Protein AF-A0AAN8K732-F1 (afdb_monomer_lite)

pLDDT: mean 72.59, std 19.11, range [24.77, 97.0]

Foldseek 3Di:
DDDDDDPDPPPPDDDDDDWDDDDQWTAHPVRHTAKGDDPPDRDIDGDPDDPDPPPPDDDPPDPDDDDDDDDQVVDPVSVVVVVVVVVVVVVVVVVVCVVCVVVVVLVVVLVVCCVVVVDPDSPVVVCVSCVVVDDPDPDCDVVNVVPDDDPDPDPPPCVVVVVVVDDDD

Organism: Patella caerulea (NCBI:txid87958)

Secondary structure (DSSP, 8-state):
-------------------EEETTEEE-TTS-EEEEE-TTSS-EEE-SSPPPP-----PPPPP--------TTT-HHHHHHHHHHHHHHHHHHHHHHHH-HHHHHHHHHHHHHHHHH--S-HHHHHHHHHHTT--------HHHHTTSPPSS---TT-HHHHHHHSPP-

Radius of gyration: 38.55 Å; chains: 1; bounding box: 66×64×117 Å

InterPro domains:
  IPR047501 Ciliogenesis-associated TTC17-interacting protein, dimerization/docking domain [cd22973] (96-134)

Sequence (169 aa):
MVSALMPWIVSAWSHDTDGVCSQGNCHLKEKHLTNRVQVGSPVGMKLAKVPTAVVRDEEPPKPVFEKRSLNIEEDMQMYSKFLDRKEDIKGNHAVYMRQHPELKALLADFLQFLLLRKPQDIISFASEYFSAFSTTVPNASPYLASNAPTPFPVSRGNTRIEQLRTPTR

Structure (mmCIF, N/CA/C/O backbone):
data_AF-A0AAN8K732-F1
#
_entry.id   AF-A0AAN8K732-F1
#
loop_
_atom_site.group_PDB
_atom_site.id
_atom_site.type_symbol
_atom_site.label_atom_id
_atom_site.label_alt_id
_atom_site.label_comp_id
_atom_site.label_asym_id
_atom_site.label_entity_id
_atom_site.label_seq_id
_atom_site.pdbx_PDB_ins_code
_atom_site.Cartn_x
_atom_site.Cartn_y
_atom_site.Cartn_z
_atom_site.occupancy
_atom_site.B_iso_or_equiv
_atom_site.auth_seq_id
_atom_site.auth_comp_id
_atom_site.auth_asym_id
_atom_site.auth_atom_id
_atom_site.pdbx_PDB_model_num
ATOM 1 N N . MET A 1 1 ? 41.033 -45.439 -87.333 1.00 36.03 1 MET A N 1
ATOM 2 C CA . MET A 1 1 ? 41.697 -45.890 -86.092 1.00 36.03 1 MET A CA 1
ATOM 3 C C . MET A 1 1 ? 42.023 -44.639 -85.292 1.00 36.03 1 MET A C 1
ATOM 5 O O . MET A 1 1 ? 42.623 -43.756 -85.886 1.00 36.03 1 MET A O 1
ATOM 9 N N . VAL A 1 2 ? 41.643 -44.603 -84.002 1.00 24.77 2 VAL A N 1
ATOM 10 C CA . VAL A 1 2 ? 42.032 -43.590 -82.987 1.00 24.77 2 VAL A CA 1
ATOM 11 C C . VAL A 1 2 ? 41.351 -42.213 -83.185 1.00 24.77 2 VAL A C 1
ATOM 13 O O . VAL A 1 2 ? 41.332 -41.697 -84.288 1.00 24.77 2 VAL A O 1
ATOM 16 N N . SER A 1 3 ? 40.738 -41.527 -82.221 1.00 27.19 3 SER A N 1
ATOM 17 C CA . SER A 1 3 ? 40.461 -41.763 -80.803 1.00 27.19 3 SER A CA 1
ATOM 18 C C . SER A 1 3 ? 39.305 -40.853 -80.394 1.00 27.19 3 SER A C 1
ATOM 20 O O . SER A 1 3 ? 39.233 -39.704 -80.825 1.00 27.19 3 SER A O 1
ATOM 22 N N . ALA A 1 4 ? 38.466 -41.344 -79.487 1.00 40.12 4 ALA A N 1
ATOM 23 C CA . ALA A 1 4 ? 37.701 -40.509 -78.576 1.00 40.12 4 ALA A CA 1
ATOM 24 C C . ALA A 1 4 ? 38.661 -39.747 -77.656 1.00 40.12 4 ALA A C 1
ATOM 26 O O . ALA A 1 4 ? 39.604 -40.355 -77.162 1.00 40.12 4 ALA A O 1
ATOM 27 N N . LEU A 1 5 ? 38.398 -38.475 -77.355 1.00 31.89 5 LEU A N 1
ATOM 28 C CA . LEU A 1 5 ? 38.830 -37.894 -76.085 1.00 31.89 5 LEU A CA 1
ATOM 29 C C . LEU A 1 5 ? 38.022 -36.635 -75.769 1.00 31.89 5 LEU A C 1
ATOM 31 O O . LEU A 1 5 ? 38.120 -35.605 -76.431 1.00 31.89 5 LEU A O 1
ATOM 35 N N . MET A 1 6 ? 37.191 -36.775 -74.739 1.00 30.89 6 MET A N 1
ATOM 36 C CA . MET A 1 6 ? 36.527 -35.680 -74.0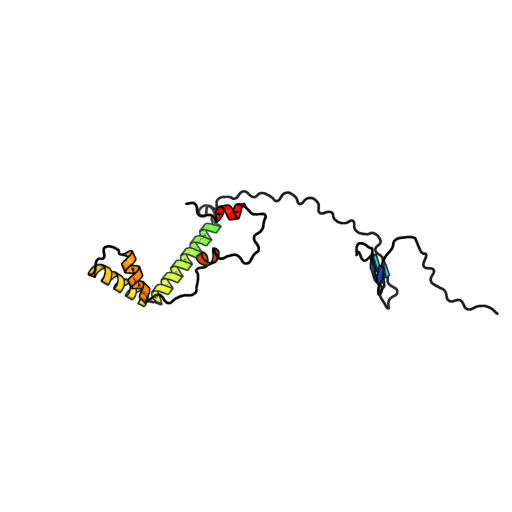50 1.00 30.89 6 MET A CA 1
ATOM 37 C C . MET A 1 6 ? 37.578 -34.691 -73.523 1.00 30.89 6 MET A C 1
ATOM 39 O O . MET A 1 6 ? 38.603 -35.145 -73.006 1.00 30.89 6 MET A O 1
ATOM 43 N N . PRO A 1 7 ? 37.340 -33.370 -73.564 1.00 35.66 7 PRO A N 1
ATOM 44 C CA . PRO A 1 7 ? 38.193 -32.425 -72.866 1.00 35.66 7 PRO A CA 1
ATOM 45 C C . PRO A 1 7 ? 37.930 -32.551 -71.364 1.00 35.66 7 PRO A C 1
ATOM 47 O O . PRO A 1 7 ? 36.980 -31.994 -70.815 1.00 35.66 7 PRO A O 1
ATOM 50 N N . TRP A 1 8 ? 38.773 -33.346 -70.709 1.00 27.12 8 TRP A N 1
ATOM 51 C CA . TRP A 1 8 ? 38.912 -33.359 -69.264 1.00 27.12 8 TRP A CA 1
ATOM 52 C C . TRP A 1 8 ? 39.421 -31.988 -68.824 1.00 27.12 8 TRP A C 1
ATOM 54 O O . TRP A 1 8 ? 40.443 -31.496 -69.300 1.00 27.12 8 TRP A O 1
ATOM 64 N N . ILE A 1 9 ? 38.669 -31.373 -67.918 1.00 32.25 9 ILE A N 1
ATOM 65 C CA . ILE A 1 9 ? 39.021 -30.145 -67.216 1.00 32.25 9 ILE A CA 1
ATOM 66 C C . ILE A 1 9 ? 40.364 -30.372 -66.518 1.00 32.25 9 ILE A C 1
ATOM 68 O O . ILE A 1 9 ? 40.457 -31.114 -65.540 1.00 32.25 9 ILE A O 1
ATOM 72 N N . VAL A 1 10 ? 41.406 -29.713 -67.023 1.00 33.88 10 VAL A N 1
ATOM 73 C CA . VAL A 1 10 ? 42.688 -29.569 -66.334 1.00 33.88 10 VAL A CA 1
ATOM 74 C C . VAL A 1 10 ? 42.438 -28.691 -65.111 1.00 33.88 10 VAL A C 1
ATOM 76 O O . VAL A 1 10 ? 42.467 -27.466 -65.177 1.00 33.88 10 VAL A O 1
ATOM 79 N N . SER A 1 11 ? 42.146 -29.326 -63.979 1.00 33.78 11 SER A N 1
ATOM 80 C CA . SER A 1 11 ? 42.283 -28.682 -62.678 1.00 33.78 11 SER A CA 1
ATOM 81 C C . SER A 1 11 ? 43.741 -28.817 -62.270 1.00 33.78 11 SER A C 1
ATOM 83 O O . SER A 1 11 ? 44.183 -29.884 -61.849 1.00 33.78 11 SER A O 1
ATOM 85 N N . ALA A 1 12 ? 44.493 -27.734 -62.460 1.00 30.94 12 ALA A N 1
ATOM 86 C CA . ALA A 1 12 ? 45.831 -27.576 -61.920 1.00 30.94 12 ALA A CA 1
ATOM 87 C C . ALA A 1 12 ? 45.773 -27.746 -60.393 1.00 30.94 12 ALA A C 1
ATOM 89 O O . ALA A 1 12 ? 45.207 -26.916 -59.678 1.00 30.94 12 ALA A O 1
ATOM 90 N N . TRP A 1 13 ? 46.324 -28.855 -59.906 1.00 30.72 13 TRP A N 1
ATOM 91 C CA . TRP A 1 13 ? 46.556 -29.092 -58.489 1.00 30.72 13 TRP A CA 1
ATOM 92 C C . TRP A 1 13 ? 47.732 -28.219 -58.051 1.00 30.72 13 TRP A C 1
ATOM 94 O O . TRP A 1 13 ? 48.889 -28.556 -58.284 1.00 30.72 13 TRP A O 1
ATOM 104 N N . SER A 1 14 ? 47.425 -27.072 -57.447 1.00 32.34 14 SER A N 1
ATOM 105 C CA . SER A 1 14 ? 48.390 -26.343 -56.628 1.00 32.34 14 SER A CA 1
ATOM 106 C C . SER A 1 14 ? 48.366 -26.946 -55.227 1.00 32.34 14 SER A C 1
ATOM 108 O O . SER A 1 14 ? 47.298 -27.148 -54.655 1.00 32.34 14 SER A O 1
ATOM 110 N N . HIS A 1 15 ? 49.555 -27.266 -54.733 1.00 35.88 15 HIS A N 1
ATOM 111 C CA . HIS A 1 15 ? 49.838 -27.941 -53.474 1.00 35.88 15 HIS A CA 1
ATOM 112 C C . HIS A 1 15 ? 49.085 -27.382 -52.246 1.00 35.88 15 HIS A C 1
ATOM 114 O O . HIS A 1 15 ? 49.013 -26.173 -52.043 1.00 35.88 15 HIS A O 1
ATOM 120 N N . ASP A 1 16 ? 48.694 -28.332 -51.391 1.00 36.69 16 ASP A N 1
ATOM 121 C CA . ASP A 1 16 ? 48.841 -28.343 -49.926 1.00 36.69 16 ASP A CA 1
ATOM 122 C C . ASP A 1 16 ? 47.605 -28.199 -49.007 1.00 36.69 16 ASP A C 1
ATOM 124 O O . ASP A 1 16 ? 46.753 -27.322 -49.146 1.00 36.69 16 ASP A O 1
ATOM 128 N N . THR A 1 17 ? 47.641 -29.048 -47.971 1.00 41.03 17 THR A N 1
ATOM 129 C CA . THR A 1 17 ? 46.892 -29.112 -46.700 1.00 41.03 17 THR A CA 1
ATOM 130 C C . THR A 1 17 ? 45.556 -29.884 -46.617 1.00 41.03 17 THR A C 1
ATOM 132 O O . THR A 1 17 ? 44.476 -29.419 -46.970 1.00 41.03 17 THR A O 1
ATOM 135 N N . ASP A 1 18 ? 45.670 -31.088 -46.042 1.00 48.53 18 ASP A N 1
ATOM 136 C CA . ASP A 1 18 ? 44.708 -31.947 -45.327 1.00 48.53 18 ASP A CA 1
ATOM 137 C C . ASP A 1 18 ? 43.334 -31.343 -44.931 1.00 48.53 18 ASP A C 1
ATOM 139 O O . ASP A 1 18 ? 43.076 -31.044 -43.757 1.00 48.53 18 ASP A O 1
ATOM 143 N N . GLY A 1 19 ? 42.412 -31.220 -45.886 1.00 53.72 19 GLY A N 1
ATOM 144 C CA . GLY A 1 19 ? 41.030 -30.786 -45.651 1.00 53.72 19 GLY A CA 1
ATOM 145 C C . GLY A 1 19 ? 40.015 -31.925 -45.787 1.00 53.72 19 GLY A C 1
ATOM 146 O O . GLY A 1 19 ? 40.051 -32.689 -46.752 1.00 53.72 19 GLY A O 1
ATOM 147 N N . VAL A 1 20 ? 39.065 -32.025 -44.851 1.00 57.12 20 VAL A N 1
ATOM 148 C CA . VAL A 1 20 ? 37.945 -32.979 -44.950 1.00 57.12 20 VAL A CA 1
ATOM 149 C C . VAL A 1 20 ? 36.853 -32.362 -45.826 1.00 57.12 20 VAL A C 1
ATOM 151 O O . VAL A 1 20 ? 36.331 -31.285 -45.526 1.00 57.12 20 VAL A O 1
ATOM 154 N N . CYS A 1 21 ? 36.511 -33.046 -46.919 1.00 55.50 21 CYS A N 1
ATOM 155 C CA . CYS A 1 21 ? 35.470 -32.633 -47.860 1.00 55.50 21 CYS A CA 1
ATOM 156 C C . CYS A 1 21 ? 34.245 -33.546 -47.724 1.00 55.50 21 CYS A C 1
ATOM 158 O O . CYS A 1 21 ? 34.368 -34.760 -47.886 1.00 55.50 21 CYS A O 1
ATOM 160 N N . SER A 1 22 ? 33.058 -32.985 -47.483 1.00 57.56 22 SER A N 1
ATOM 161 C CA . SER A 1 22 ? 31.794 -33.732 -47.516 1.00 57.56 22 SER A CA 1
ATOM 162 C C . SER A 1 22 ? 30.700 -32.918 -48.211 1.00 57.56 22 SER A C 1
ATOM 164 O O . SER A 1 22 ? 30.540 -31.724 -47.969 1.00 57.56 22 SER A O 1
ATOM 166 N N . GLN A 1 23 ? 29.969 -33.563 -49.130 1.00 57.22 23 GLN A N 1
ATOM 167 C CA . GLN A 1 23 ? 28.778 -33.006 -49.795 1.00 57.22 23 GLN A CA 1
ATOM 168 C C . GLN A 1 23 ? 28.955 -31.571 -50.356 1.00 57.22 23 GLN A C 1
ATOM 170 O O . GLN A 1 23 ? 28.097 -30.709 -50.197 1.00 57.22 23 GLN A O 1
ATOM 175 N N . GLY A 1 24 ? 30.085 -31.308 -51.024 1.00 59.09 24 GLY A N 1
ATOM 176 C CA . GLY A 1 24 ? 30.362 -30.023 -51.687 1.00 59.09 24 GLY A CA 1
ATOM 177 C C . GLY A 1 24 ? 30.946 -28.924 -50.790 1.00 59.09 24 GLY A C 1
ATOM 178 O O . GLY A 1 24 ? 31.261 -27.849 -51.300 1.00 59.09 24 GLY A O 1
ATOM 179 N N . ASN A 1 25 ? 31.154 -29.193 -49.497 1.00 65.31 25 ASN A N 1
ATOM 180 C CA . ASN A 1 25 ? 31.808 -28.286 -48.554 1.00 65.31 25 ASN A CA 1
ATOM 181 C C . ASN A 1 25 ? 33.158 -28.859 -48.107 1.00 65.31 25 ASN A C 1
ATOM 183 O O . ASN A 1 25 ? 33.227 -30.002 -47.646 1.00 65.31 25 ASN A O 1
ATOM 187 N N . CYS A 1 26 ? 34.223 -28.064 -48.190 1.00 65.12 26 CYS A N 1
ATOM 188 C CA . CYS A 1 26 ? 35.525 -28.424 -47.636 1.00 65.12 26 CYS A CA 1
ATOM 189 C C . CYS A 1 26 ? 35.915 -27.492 -46.492 1.00 65.12 26 CYS A C 1
ATOM 191 O O . CYS A 1 26 ? 35.770 -26.270 -46.583 1.00 65.12 26 CYS A O 1
ATOM 193 N N . HIS A 1 27 ? 36.388 -28.097 -45.404 1.00 64.81 27 HIS A N 1
ATOM 194 C CA . HIS A 1 27 ? 36.768 -27.391 -44.188 1.00 64.81 27 HIS A CA 1
ATOM 195 C C . HIS A 1 27 ? 38.247 -27.616 -43.873 1.00 64.81 27 HIS A C 1
ATOM 197 O O . HIS A 1 27 ? 38.782 -28.704 -44.101 1.00 64.81 27 HIS A O 1
ATOM 203 N N . LEU A 1 28 ? 38.885 -26.592 -43.304 1.00 67.81 28 LEU A N 1
ATOM 204 C CA . LEU A 1 28 ? 40.194 -26.714 -42.663 1.00 67.81 28 LEU A CA 1
ATOM 205 C C . LEU A 1 28 ? 40.061 -27.518 -41.352 1.00 67.81 28 LEU A C 1
ATOM 207 O O . LEU A 1 28 ? 38.975 -27.570 -40.768 1.00 67.81 28 LEU A O 1
ATOM 211 N N . LYS A 1 29 ? 41.156 -28.094 -40.830 1.00 60.16 29 LYS A N 1
ATOM 212 C CA . LYS A 1 29 ? 41.180 -28.760 -39.502 1.00 60.16 29 LYS A CA 1
ATOM 213 C C . LYS A 1 29 ? 40.668 -27.851 -38.366 1.00 60.16 29 LYS A C 1
ATOM 215 O O . LYS A 1 29 ? 40.113 -28.337 -37.387 1.00 60.16 29 LYS A O 1
ATOM 220 N N . GLU A 1 30 ? 40.759 -26.535 -38.551 1.00 64.62 30 GLU A N 1
ATOM 221 C CA . GLU A 1 30 ? 40.248 -25.480 -37.662 1.00 64.62 30 GLU A CA 1
ATOM 222 C C . GLU A 1 30 ? 38.731 -25.205 -37.815 1.00 64.62 30 GLU A C 1
ATOM 224 O O . GLU A 1 30 ? 38.217 -24.219 -37.298 1.00 64.62 30 GLU A O 1
ATOM 229 N N . LYS A 1 31 ? 37.985 -26.079 -38.512 1.00 63.75 31 LYS A N 1
ATOM 230 C CA . LYS A 1 31 ? 36.530 -26.000 -38.786 1.00 63.75 31 LYS A CA 1
ATOM 231 C C . LYS A 1 31 ? 36.072 -24.809 -39.639 1.00 63.75 31 LYS A C 1
ATOM 233 O O . LYS A 1 31 ? 34.872 -24.624 -39.835 1.00 63.75 31 LYS A O 1
ATOM 238 N N . HIS A 1 32 ? 36.988 -24.029 -40.201 1.00 71.06 32 HIS A N 1
ATOM 239 C CA . HIS A 1 32 ? 36.651 -22.962 -41.142 1.00 71.06 32 HIS A CA 1
ATOM 240 C C . HIS A 1 32 ? 36.305 -23.533 -42.524 1.00 71.06 32 HIS A C 1
ATOM 242 O O . HIS A 1 32 ? 37.037 -24.370 -43.050 1.00 71.06 32 HIS A O 1
ATOM 248 N N . LEU A 1 33 ? 35.198 -23.075 -43.118 1.00 70.50 33 LEU A N 1
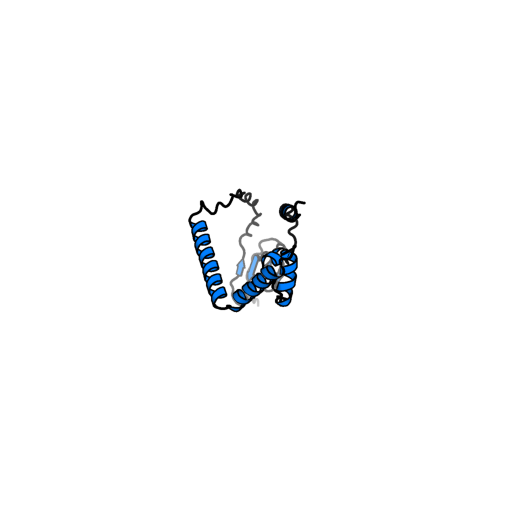ATOM 249 C CA . LEU A 1 33 ? 34.797 -23.432 -44.482 1.00 70.50 33 LEU A CA 1
ATOM 250 C C . LEU A 1 33 ? 35.726 -22.726 -45.480 1.00 70.50 33 LEU A C 1
ATOM 252 O O . LEU A 1 33 ? 35.742 -21.498 -45.551 1.00 70.50 33 LEU A O 1
ATOM 256 N N . THR A 1 34 ? 36.497 -23.493 -46.246 1.00 68.00 34 THR A N 1
ATOM 257 C CA . THR A 1 34 ? 37.508 -22.958 -47.172 1.00 68.00 34 THR A CA 1
ATOM 258 C C . THR A 1 34 ? 37.037 -22.948 -48.617 1.00 68.00 34 THR A C 1
ATOM 260 O O . THR A 1 34 ? 37.460 -22.092 -49.395 1.00 68.00 34 THR A O 1
ATOM 263 N N . ASN A 1 35 ? 36.134 -23.852 -48.995 1.00 69.00 35 ASN A N 1
ATOM 264 C CA . ASN A 1 35 ? 35.519 -23.830 -50.315 1.00 69.00 35 ASN A CA 1
ATOM 265 C C . ASN A 1 35 ? 34.148 -24.524 -50.323 1.00 69.00 35 ASN A C 1
ATOM 267 O O . ASN A 1 35 ? 33.897 -25.488 -49.593 1.00 69.00 35 ASN A O 1
ATOM 271 N N . ARG A 1 36 ? 33.243 -23.966 -51.130 1.00 70.88 36 ARG A N 1
ATOM 272 C CA . ARG A 1 36 ? 31.865 -24.420 -51.309 1.00 70.88 36 ARG A CA 1
ATOM 273 C C . ARG A 1 36 ? 31.545 -24.506 -52.794 1.00 70.88 36 ARG A C 1
ATOM 275 O O . ARG A 1 36 ? 31.649 -23.512 -53.514 1.00 70.88 36 ARG A O 1
ATOM 282 N N . VAL A 1 37 ? 31.095 -25.679 -53.221 1.00 73.00 37 VAL A N 1
ATOM 283 C CA . VAL A 1 37 ? 30.620 -25.946 -54.582 1.00 73.00 37 VAL A CA 1
ATOM 284 C C . VAL A 1 37 ? 29.100 -26.088 -54.552 1.00 73.00 37 VAL A C 1
ATOM 286 O O . VAL A 1 37 ? 28.564 -26.875 -53.771 1.00 73.00 37 VAL A O 1
ATOM 289 N N . GLN A 1 38 ? 28.387 -25.323 -55.383 1.00 67.19 38 GLN A N 1
ATOM 290 C CA . GLN A 1 38 ? 26.933 -25.440 -55.491 1.00 67.19 38 GLN A CA 1
ATOM 291 C C . GLN A 1 38 ? 26.560 -26.596 -56.428 1.00 67.19 38 GLN A C 1
ATOM 293 O O . GLN A 1 38 ? 26.922 -26.606 -57.601 1.00 67.19 38 GLN A O 1
ATOM 298 N N . VAL A 1 39 ? 25.796 -27.570 -55.931 1.00 64.94 39 VAL A N 1
ATOM 299 C CA . VAL A 1 39 ? 25.291 -28.669 -56.766 1.00 64.94 39 VAL A CA 1
ATOM 300 C C . VAL A 1 39 ? 24.286 -28.102 -57.779 1.00 64.94 39 VAL A C 1
ATOM 302 O O . VAL A 1 39 ? 23.297 -27.488 -57.385 1.00 64.94 39 VAL A O 1
ATOM 305 N N . GLY A 1 40 ? 24.551 -28.282 -59.078 1.00 65.25 40 GLY A N 1
ATOM 306 C CA . GLY A 1 40 ? 23.686 -27.821 -60.176 1.00 65.25 40 GLY A CA 1
ATOM 307 C C . GLY A 1 40 ? 24.055 -26.471 -60.810 1.00 65.25 40 GLY A C 1
ATOM 308 O O . GLY A 1 40 ? 23.373 -26.041 -61.734 1.00 65.25 40 GLY A O 1
ATOM 309 N N . SER A 1 41 ? 25.130 -25.812 -60.364 1.00 58.56 41 SER A N 1
ATOM 310 C CA . SER A 1 41 ? 25.655 -24.577 -60.968 1.00 58.56 41 SER A CA 1
ATOM 311 C C . SER A 1 41 ? 27.186 -24.648 -61.053 1.00 58.56 41 SER A C 1
ATOM 313 O O . SER A 1 41 ? 27.805 -25.139 -60.112 1.00 58.56 41 SER A O 1
ATOM 315 N N . PRO A 1 42 ? 27.842 -24.159 -62.125 1.00 68.81 42 PRO A N 1
ATOM 316 C CA . PRO A 1 42 ? 29.306 -24.194 -62.253 1.00 68.81 42 PRO A CA 1
ATOM 317 C C . PRO A 1 42 ? 30.039 -23.222 -61.304 1.00 68.81 42 PRO A C 1
ATOM 319 O O . PRO A 1 42 ? 31.250 -23.040 -61.413 1.00 68.81 42 PRO A O 1
ATOM 322 N N . VAL A 1 43 ? 29.325 -22.575 -60.380 1.00 66.19 43 VAL A N 1
ATOM 323 C CA . VAL A 1 43 ? 29.872 -21.581 -59.456 1.00 66.19 43 VAL A CA 1
ATOM 324 C C . VAL A 1 43 ? 30.434 -22.262 -58.204 1.00 66.19 43 VAL A C 1
ATOM 326 O O . VAL A 1 43 ? 29.716 -22.927 -57.454 1.00 66.19 43 VAL A O 1
ATOM 329 N N . GLY A 1 44 ? 31.729 -22.057 -57.960 1.00 68.88 44 GLY A N 1
ATOM 330 C CA . GLY A 1 44 ? 32.411 -22.428 -56.720 1.00 68.88 44 GLY A CA 1
ATOM 331 C C . GLY A 1 44 ? 32.969 -21.194 -56.016 1.00 68.88 44 GLY A C 1
ATOM 332 O O . GLY A 1 44 ? 33.575 -20.335 -56.656 1.00 68.88 44 GLY A O 1
ATOM 333 N N . MET A 1 45 ? 32.777 -21.101 -54.702 1.00 72.75 45 MET A N 1
ATOM 334 C CA . MET A 1 45 ? 33.363 -20.045 -53.874 1.00 72.75 45 MET A CA 1
ATOM 335 C C . MET A 1 45 ? 34.578 -20.597 -53.140 1.00 72.75 45 MET A C 1
ATOM 337 O O . MET A 1 45 ? 34.453 -21.537 -52.355 1.00 72.75 45 MET A O 1
ATOM 341 N N . LYS A 1 46 ? 35.743 -19.989 -53.369 1.00 75.25 46 LYS A N 1
ATOM 342 C CA . LYS A 1 46 ? 36.987 -20.311 -52.664 1.00 75.25 46 LYS A CA 1
ATOM 343 C C . LYS A 1 46 ? 37.380 -19.149 -51.761 1.00 75.25 46 LYS A C 1
ATOM 345 O O . LYS A 1 46 ? 37.396 -18.000 -52.199 1.00 75.25 46 LYS A O 1
ATOM 350 N N . LEU A 1 47 ? 37.698 -19.452 -50.508 1.00 71.25 47 LEU A N 1
ATOM 351 C CA . LEU A 1 47 ? 38.213 -18.474 -49.562 1.00 71.25 47 LEU A CA 1
ATOM 352 C C . LEU A 1 47 ? 39.664 -18.139 -49.940 1.00 71.25 47 LEU A C 1
ATOM 354 O O . LEU A 1 47 ? 40.541 -18.989 -49.830 1.00 71.25 47 LEU A O 1
ATOM 358 N N . ALA A 1 48 ? 39.918 -16.914 -50.408 1.00 69.81 48 ALA A N 1
ATOM 359 C CA . ALA A 1 48 ? 41.246 -16.503 -50.882 1.00 69.81 48 ALA A CA 1
ATOM 360 C C . ALA A 1 48 ? 42.271 -16.313 -49.748 1.00 69.81 48 ALA A C 1
ATOM 362 O O . ALA A 1 48 ? 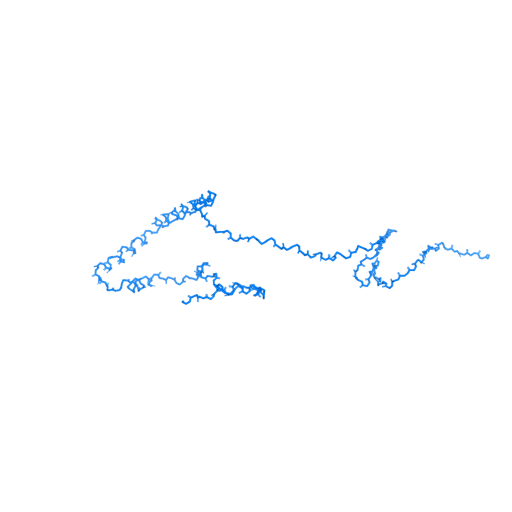43.467 -16.503 -49.951 1.00 69.81 48 ALA A O 1
ATOM 363 N N . LYS A 1 49 ? 41.811 -15.928 -48.553 1.00 72.12 49 LYS A N 1
ATOM 364 C CA . LYS A 1 49 ? 42.639 -15.744 -47.357 1.00 72.12 49 LYS A CA 1
ATOM 365 C C . LYS A 1 49 ? 41.793 -16.020 -46.117 1.00 72.12 49 LYS A C 1
ATOM 367 O O . LYS A 1 49 ? 40.684 -15.500 -46.010 1.00 72.12 49 LYS A O 1
ATOM 372 N N . VAL A 1 50 ? 42.314 -16.821 -45.190 1.00 70.56 50 VAL A N 1
ATOM 373 C CA . VAL A 1 50 ? 41.675 -17.049 -43.887 1.00 70.56 50 VAL A CA 1
ATOM 374 C C . VAL A 1 50 ? 41.767 -15.750 -43.075 1.00 70.56 50 VAL A C 1
ATOM 376 O O . VAL A 1 50 ? 42.868 -15.204 -42.953 1.00 70.56 50 VAL A O 1
ATOM 379 N N . PRO A 1 51 ? 40.647 -15.211 -42.555 1.00 69.00 51 PRO A N 1
ATOM 380 C CA . PRO A 1 51 ? 40.697 -14.083 -41.634 1.00 69.00 51 PRO A CA 1
ATOM 381 C C . PRO A 1 51 ? 41.529 -14.466 -40.410 1.00 69.00 51 PRO A C 1
ATOM 383 O O . PRO A 1 51 ? 41.274 -15.500 -39.797 1.00 69.00 51 PRO A O 1
ATOM 386 N N . THR A 1 52 ? 42.524 -13.650 -40.059 1.00 70.69 52 THR A N 1
ATOM 387 C CA . THR A 1 52 ? 43.303 -13.861 -38.836 1.00 70.69 52 THR A CA 1
ATOM 388 C C . THR A 1 52 ? 42.345 -13.880 -37.649 1.00 70.69 52 THR A C 1
ATOM 390 O O . THR A 1 52 ? 41.497 -12.992 -37.536 1.00 70.69 52 THR A O 1
ATOM 393 N N . ALA A 1 53 ? 42.459 -14.892 -36.784 1.00 65.56 53 ALA A N 1
ATOM 394 C CA . ALA A 1 53 ? 41.685 -14.956 -35.554 1.00 65.56 53 ALA A CA 1
ATOM 395 C C . ALA A 1 53 ? 41.858 -13.634 -34.800 1.00 65.56 53 ALA A C 1
ATOM 397 O O . ALA A 1 53 ? 42.981 -13.237 -34.488 1.00 65.56 53 ALA A O 1
ATOM 398 N N . VAL A 1 54 ? 40.747 -12.942 -34.547 1.00 63.62 54 VAL A N 1
ATOM 399 C CA . VAL A 1 54 ? 40.742 -11.774 -33.672 1.00 63.62 54 VAL A CA 1
ATOM 400 C C . VAL A 1 54 ? 41.055 -12.308 -32.279 1.00 63.62 54 VAL A C 1
ATOM 402 O O . VAL A 1 54 ? 40.173 -12.809 -31.579 1.00 63.62 54 VAL A O 1
ATOM 405 N N . VAL A 1 55 ? 42.337 -12.285 -31.910 1.00 66.38 55 VAL A N 1
ATOM 406 C CA . VAL A 1 55 ? 42.754 -12.373 -30.514 1.00 66.38 55 VAL A CA 1
ATOM 407 C C . VAL A 1 55 ? 41.987 -11.258 -29.826 1.00 66.38 55 VAL A C 1
ATOM 409 O O . VAL A 1 55 ? 42.013 -10.124 -30.296 1.00 66.38 55 VAL A O 1
ATOM 412 N N . ARG A 1 56 ? 41.202 -11.589 -28.798 1.00 64.31 56 ARG A N 1
ATOM 413 C CA . ARG A 1 56 ? 40.528 -10.553 -28.023 1.00 64.31 56 ARG A CA 1
ATOM 414 C C . ARG A 1 56 ? 41.632 -9.689 -27.432 1.00 64.31 56 ARG A C 1
ATOM 416 O O . ARG A 1 56 ? 42.329 -10.156 -26.534 1.00 64.31 56 ARG A O 1
ATOM 423 N N . ASP A 1 57 ? 41.816 -8.494 -27.983 1.00 69.06 57 ASP A N 1
ATOM 424 C CA . ASP A 1 57 ? 42.618 -7.459 -27.349 1.00 69.06 57 ASP A CA 1
ATOM 425 C C . ASP A 1 57 ? 42.152 -7.350 -25.893 1.00 69.06 57 ASP A C 1
ATOM 427 O O . ASP A 1 57 ? 40.956 -7.514 -25.615 1.00 69.06 57 ASP A O 1
ATOM 431 N N . GLU A 1 58 ? 43.094 -7.160 -24.966 1.00 68.06 58 GLU A N 1
ATOM 432 C CA . GLU A 1 58 ? 42.787 -6.970 -23.548 1.00 68.06 58 GLU A CA 1
ATOM 433 C C . GLU A 1 58 ? 41.637 -5.964 -23.433 1.00 68.06 58 GLU A C 1
ATOM 435 O O . GLU A 1 58 ? 41.753 -4.830 -23.903 1.00 68.06 58 GLU A O 1
ATOM 440 N N . GLU A 1 59 ? 40.491 -6.401 -22.890 1.00 68.25 59 GLU A N 1
ATOM 441 C CA . GLU A 1 59 ? 39.340 -5.514 -22.737 1.00 68.25 59 GLU A CA 1
ATOM 442 C C . GLU A 1 59 ? 39.820 -4.277 -21.969 1.00 68.25 59 GLU A C 1
ATOM 444 O O . GLU A 1 59 ? 40.407 -4.436 -20.890 1.00 68.25 59 GLU A O 1
ATOM 449 N N . PRO A 1 60 ? 39.619 -3.052 -22.497 1.00 72.12 60 PRO A N 1
ATOM 450 C CA . PRO A 1 60 ? 40.060 -1.857 -21.800 1.00 72.12 60 PRO A CA 1
ATOM 451 C C . PRO A 1 60 ? 39.486 -1.885 -20.380 1.00 72.12 60 PRO A C 1
ATOM 453 O O . PRO A 1 60 ? 38.325 -2.282 -20.201 1.00 72.12 60 PRO A O 1
ATOM 456 N N . PRO A 1 61 ? 40.276 -1.498 -19.360 1.00 77.69 61 PRO A N 1
ATOM 457 C CA . PRO A 1 61 ? 39.846 -1.588 -17.977 1.00 77.69 61 PRO A CA 1
ATOM 458 C C . PRO A 1 61 ? 38.514 -0.863 -17.832 1.00 77.69 61 PRO A C 1
ATOM 460 O O . PRO A 1 61 ? 38.377 0.309 -18.193 1.00 77.69 61 PRO A O 1
ATOM 463 N N . LYS A 1 62 ? 37.509 -1.600 -17.354 1.00 79.44 62 LYS A N 1
ATOM 464 C CA . LYS A 1 62 ? 36.143 -1.100 -17.234 1.00 79.44 62 LYS A CA 1
ATOM 465 C C . LYS A 1 62 ? 36.172 0.222 -16.455 1.00 79.44 62 LYS A C 1
ATOM 467 O O . LYS A 1 62 ? 36.773 0.249 -15.379 1.00 79.44 62 LYS A O 1
ATOM 472 N N . PRO A 1 63 ? 35.544 1.301 -16.956 1.00 80.81 63 PRO A N 1
ATOM 473 C CA . PRO A 1 63 ? 35.551 2.579 -16.262 1.00 80.81 63 PRO A CA 1
ATOM 474 C C . PRO A 1 63 ? 34.992 2.396 -14.849 1.00 80.81 63 PRO A C 1
ATOM 476 O O . PRO A 1 63 ? 33.860 1.937 -14.660 1.00 80.81 63 PRO A O 1
ATOM 479 N N . VAL A 1 64 ? 35.816 2.714 -13.852 1.00 80.12 64 VAL A N 1
ATOM 480 C CA . VAL A 1 64 ? 35.441 2.639 -12.441 1.00 80.12 64 VAL A CA 1
ATOM 481 C C . VAL A 1 64 ? 34.642 3.897 -12.126 1.00 80.12 64 VAL A C 1
ATOM 483 O O . VAL A 1 64 ? 35.196 4.939 -11.793 1.00 80.12 64 VAL A O 1
ATOM 486 N N . PHE A 1 65 ? 33.323 3.823 -12.293 1.00 81.69 65 PHE A N 1
ATOM 487 C CA . PHE A 1 65 ? 32.437 4.895 -11.859 1.00 81.69 65 PHE A CA 1
ATOM 488 C C . PHE A 1 65 ? 32.371 4.902 -10.332 1.00 81.69 65 PHE A C 1
ATOM 490 O O . PHE A 1 65 ? 31.887 3.949 -9.716 1.00 81.69 65 PHE A O 1
ATOM 497 N N . GLU A 1 66 ? 32.845 5.982 -9.716 1.00 83.50 66 GLU A N 1
ATOM 498 C CA . GLU A 1 66 ? 32.651 6.200 -8.287 1.00 83.50 66 GLU A CA 1
ATOM 499 C C . GLU A 1 66 ? 31.154 6.293 -7.975 1.00 83.50 66 GLU A C 1
ATOM 501 O O . GLU A 1 66 ? 30.385 6.973 -8.664 1.00 83.50 66 GLU A O 1
ATOM 506 N N . LYS A 1 67 ? 30.724 5.594 -6.920 1.00 80.56 67 LYS A N 1
ATOM 507 C CA . LYS A 1 67 ? 29.338 5.649 -6.462 1.00 80.56 67 LYS A CA 1
ATOM 508 C C . LYS A 1 67 ? 29.088 7.020 -5.837 1.00 80.56 67 LYS A C 1
ATOM 510 O O . LYS A 1 67 ? 29.399 7.230 -4.668 1.00 80.56 67 LYS A O 1
ATOM 515 N N . ARG A 1 68 ? 28.501 7.937 -6.605 1.00 80.00 68 ARG A N 1
ATOM 516 C CA . ARG A 1 68 ? 27.996 9.202 -6.060 1.00 80.00 68 ARG A CA 1
ATOM 517 C C . ARG A 1 68 ? 26.841 8.920 -5.105 1.00 80.00 68 ARG A C 1
ATOM 519 O O . ARG A 1 68 ? 25.993 8.065 -5.379 1.00 80.00 68 ARG A O 1
ATOM 526 N N . SER A 1 69 ? 26.819 9.626 -3.980 1.00 80.06 69 SER A N 1
ATOM 527 C CA . SER A 1 69 ? 25.661 9.644 -3.094 1.00 80.06 69 SER A CA 1
ATOM 528 C C . SER A 1 69 ? 24.483 10.254 -3.843 1.00 80.06 69 SER A C 1
ATOM 530 O O . SER A 1 69 ? 24.599 11.325 -4.431 1.00 80.06 69 SER A O 1
ATOM 532 N N . LEU A 1 70 ? 23.361 9.548 -3.838 1.00 76.69 70 LEU A N 1
ATOM 533 C CA . LEU A 1 70 ? 22.128 10.020 -4.437 1.00 76.69 70 LEU A CA 1
ATOM 534 C C . LEU A 1 70 ? 21.497 11.053 -3.492 1.00 76.69 70 LEU A C 1
ATOM 536 O O . LEU A 1 70 ? 20.922 10.661 -2.479 1.00 76.69 70 LEU A O 1
ATOM 540 N N . ASN A 1 71 ? 21.642 12.344 -3.795 1.00 84.06 71 ASN A N 1
ATOM 541 C CA . ASN A 1 71 ? 20.924 13.412 -3.102 1.00 84.06 71 ASN A CA 1
ATOM 542 C C . ASN A 1 71 ? 19.643 13.726 -3.892 1.00 84.06 71 ASN A C 1
ATOM 544 O O . ASN A 1 71 ? 19.709 14.243 -5.007 1.00 84.06 71 ASN A O 1
ATOM 548 N N . ILE A 1 72 ? 18.489 13.333 -3.351 1.00 78.88 72 ILE A N 1
ATOM 549 C CA . ILE A 1 72 ? 17.196 13.410 -4.051 1.00 78.88 72 ILE A CA 1
ATOM 550 C C . ILE A 1 72 ? 16.745 14.870 -4.169 1.00 78.88 72 ILE A C 1
ATOM 552 O O . ILE A 1 72 ? 16.073 15.234 -5.131 1.00 78.88 72 ILE A O 1
ATOM 556 N N . GLU A 1 73 ? 17.121 15.697 -3.198 1.00 81.62 73 GLU A N 1
ATOM 557 C CA . GLU A 1 73 ? 16.748 17.103 -3.096 1.00 81.62 73 GLU A CA 1
ATOM 558 C C . GLU A 1 73 ? 17.494 17.990 -4.106 1.00 81.62 73 GLU A C 1
ATOM 560 O O . GLU A 1 73 ? 16.957 19.005 -4.545 1.00 81.62 73 GLU A O 1
ATOM 565 N N . GLU A 1 74 ? 18.715 17.612 -4.493 1.00 84.06 74 GLU A N 1
ATOM 566 C CA . GLU A 1 74 ? 19.536 18.370 -5.451 1.00 84.06 74 GLU A CA 1
ATOM 567 C C . GLU A 1 74 ? 19.159 18.090 -6.914 1.00 84.06 74 GLU A C 1
ATOM 569 O O . GLU A 1 74 ? 19.292 18.964 -7.774 1.00 84.06 74 GLU A O 1
ATOM 574 N N . ASP A 1 75 ? 18.673 16.883 -7.218 1.00 88.94 75 ASP A N 1
ATOM 575 C CA . ASP A 1 75 ? 18.254 16.509 -8.567 1.00 88.94 75 ASP A CA 1
ATOM 576 C C . ASP A 1 75 ? 16.779 16.868 -8.799 1.00 88.94 75 ASP A C 1
ATOM 578 O O . ASP A 1 75 ? 15.862 16.157 -8.379 1.00 88.94 75 ASP A O 1
ATOM 582 N N . MET A 1 76 ? 16.542 17.955 -9.541 1.00 91.25 76 MET A N 1
ATOM 583 C CA . MET A 1 76 ? 15.192 18.415 -9.891 1.00 91.25 76 MET A CA 1
ATOM 584 C C . MET A 1 76 ? 14.324 17.327 -10.540 1.00 91.25 76 MET A C 1
ATOM 586 O O . MET A 1 76 ? 13.122 17.262 -10.261 1.00 91.25 76 MET A O 1
ATOM 590 N N . GLN A 1 77 ? 14.890 16.470 -11.400 1.00 90.75 77 GLN A N 1
ATOM 591 C CA . GLN A 1 77 ? 14.109 15.407 -12.043 1.00 90.75 77 GLN A CA 1
ATOM 592 C C . GLN A 1 77 ? 13.695 14.346 -11.027 1.00 90.75 77 GLN A C 1
ATOM 594 O O . GLN A 1 77 ? 12.578 13.821 -11.081 1.00 90.75 77 GLN A O 1
ATOM 599 N N . MET A 1 78 ? 14.596 14.018 -10.103 1.00 89.94 78 MET A N 1
ATOM 600 C CA . MET A 1 78 ? 14.337 13.019 -9.078 1.00 89.94 78 MET A CA 1
ATOM 601 C C . MET A 1 78 ? 13.318 13.510 -8.054 1.00 89.94 78 MET A C 1
ATOM 603 O O . MET A 1 78 ? 12.386 12.774 -7.719 1.00 89.94 78 MET A O 1
ATOM 607 N N . TYR A 1 79 ? 13.447 14.763 -7.624 1.00 91.62 79 TYR A N 1
ATOM 608 C CA . TYR A 1 79 ? 12.503 15.391 -6.712 1.00 91.62 79 TYR A CA 1
ATOM 609 C C . TYR A 1 79 ? 11.089 15.454 -7.306 1.00 91.62 79 TYR A C 1
ATOM 611 O O . TYR A 1 79 ? 10.128 15.087 -6.629 1.00 91.62 79 TYR A O 1
ATOM 619 N N . SER A 1 80 ? 10.951 15.815 -8.590 1.00 93.88 80 SER A N 1
ATOM 620 C CA . SER A 1 80 ? 9.653 15.798 -9.285 1.00 93.88 80 SER A CA 1
ATOM 621 C C . SER A 1 80 ? 9.009 14.411 -9.242 1.00 93.88 80 SER A C 1
ATOM 623 O O . SER A 1 80 ? 7.881 14.268 -8.780 1.00 93.88 80 SER A O 1
ATOM 625 N N . LYS A 1 81 ? 9.753 13.364 -9.625 1.00 93.69 81 LYS A N 1
ATOM 626 C CA . LYS A 1 81 ? 9.247 11.980 -9.598 1.00 93.69 81 LYS A CA 1
ATOM 627 C C . LYS A 1 81 ? 8.834 11.537 -8.196 1.00 93.69 81 LYS A C 1
ATOM 629 O O . LYS A 1 81 ? 7.865 10.795 -8.039 1.00 93.69 81 LYS A O 1
ATOM 634 N N . PHE A 1 82 ? 9.579 11.958 -7.176 1.00 93.00 82 PHE A N 1
ATOM 635 C CA . PHE A 1 82 ? 9.234 11.676 -5.789 1.00 93.00 82 PHE A CA 1
ATOM 636 C C . PHE A 1 82 ? 7.917 12.348 -5.387 1.00 93.00 82 PHE A C 1
ATOM 638 O O . PHE A 1 82 ? 7.081 11.708 -4.744 1.00 93.00 82 PHE A O 1
ATOM 645 N N . LEU A 1 83 ? 7.716 13.614 -5.764 1.00 94.81 83 LEU A N 1
ATOM 646 C CA . LEU A 1 83 ? 6.483 14.340 -5.473 1.00 94.81 83 LEU A CA 1
ATOM 647 C C . LEU A 1 83 ? 5.271 13.694 -6.140 1.00 94.81 83 LEU A C 1
ATOM 649 O O . LEU A 1 83 ? 4.305 13.414 -5.427 1.00 94.81 83 LEU A O 1
ATOM 653 N N . ASP A 1 84 ? 5.367 13.378 -7.431 1.00 96.00 84 ASP A N 1
ATOM 654 C CA . ASP A 1 84 ? 4.296 12.717 -8.183 1.00 96.00 84 ASP A CA 1
ATOM 655 C C . ASP A 1 84 ? 3.934 11.380 -7.524 1.00 96.00 84 ASP A C 1
ATOM 657 O O . ASP A 1 84 ? 2.785 11.125 -7.159 1.00 96.00 84 ASP A O 1
ATOM 661 N N . ARG A 1 85 ? 4.944 10.549 -7.228 1.00 95.88 85 ARG A N 1
ATOM 662 C CA . ARG A 1 85 ? 4.716 9.244 -6.597 1.00 95.88 85 ARG A CA 1
ATOM 663 C C . ARG A 1 85 ? 4.108 9.365 -5.200 1.00 95.88 85 ARG A C 1
ATOM 665 O O . ARG A 1 85 ? 3.300 8.525 -4.798 1.00 95.88 85 ARG A O 1
ATOM 672 N N . LYS A 1 86 ? 4.515 10.378 -4.435 1.00 95.88 86 LYS A N 1
ATOM 673 C CA . LYS A 1 86 ? 3.964 10.663 -3.106 1.00 95.88 86 LYS A CA 1
ATOM 674 C C . LYS A 1 86 ? 2.498 11.083 -3.206 1.00 95.88 86 LYS A C 1
ATOM 676 O O . LYS A 1 86 ? 1.703 10.652 -2.370 1.00 95.88 86 LYS A O 1
ATOM 681 N N . GLU A 1 87 ? 2.147 11.923 -4.175 1.00 97.00 87 GLU A N 1
ATOM 682 C CA . GLU A 1 87 ? 0.764 12.342 -4.409 1.00 97.00 87 GLU A CA 1
ATOM 683 C C . GLU A 1 87 ? -0.110 11.162 -4.836 1.00 97.00 87 GLU A C 1
ATOM 685 O O . GLU A 1 87 ? -1.144 10.938 -4.208 1.00 97.00 87 GLU A O 1
ATOM 690 N N . ASP A 1 88 ? 0.354 10.336 -5.775 1.00 96.56 88 ASP A N 1
ATOM 691 C CA . ASP A 1 88 ? -0.345 9.121 -6.208 1.00 96.56 88 ASP A CA 1
ATOM 692 C C . ASP A 1 88 ? -0.678 8.203 -5.026 1.00 96.56 88 ASP A C 1
ATOM 694 O O . ASP A 1 88 ? -1.809 7.741 -4.868 1.00 96.56 88 ASP A O 1
ATOM 698 N N . ILE A 1 89 ? 0.305 7.939 -4.157 1.00 96.38 89 ILE A N 1
ATOM 699 C CA . ILE A 1 89 ? 0.114 7.073 -2.985 1.00 96.38 89 ILE A CA 1
ATOM 700 C C . ILE A 1 89 ? -0.899 7.692 -2.016 1.00 96.38 89 ILE A C 1
ATOM 702 O O . ILE A 1 89 ? -1.761 6.979 -1.496 1.00 96.38 89 ILE A O 1
ATOM 706 N N . LYS A 1 90 ? -0.836 9.008 -1.788 1.00 96.31 90 LYS A N 1
ATOM 707 C CA . LYS A 1 90 ? -1.807 9.714 -0.938 1.00 96.31 90 LYS A CA 1
ATOM 708 C C . LYS A 1 90 ? -3.214 9.673 -1.530 1.00 96.31 90 LYS A C 1
ATOM 710 O O . LYS A 1 90 ? -4.165 9.415 -0.791 1.00 96.31 90 LYS A O 1
ATOM 715 N N . GLY A 1 91 ? -3.346 9.889 -2.837 1.00 96.69 91 GLY A N 1
ATOM 716 C CA . GLY A 1 91 ? -4.610 9.809 -3.562 1.00 96.69 91 GLY A CA 1
ATOM 717 C C . GLY A 1 91 ? -5.219 8.414 -3.465 1.00 96.69 91 GLY A C 1
ATOM 718 O O . GLY A 1 91 ? -6.356 8.265 -3.016 1.00 96.69 91 GLY A O 1
ATOM 719 N N . ASN A 1 92 ? -4.429 7.383 -3.766 1.00 94.81 92 ASN A N 1
ATOM 720 C CA . ASN A 1 92 ? -4.846 5.984 -3.659 1.00 94.81 92 ASN A CA 1
ATOM 721 C C . ASN A 1 92 ? -5.265 5.619 -2.231 1.00 94.81 92 ASN A C 1
ATOM 723 O O . ASN A 1 92 ? -6.301 4.985 -2.038 1.00 94.81 92 ASN A O 1
ATOM 727 N N . HIS A 1 93 ? -4.511 6.061 -1.220 1.00 94.56 93 HIS A N 1
ATOM 728 C CA . HIS A 1 93 ? -4.875 5.846 0.179 1.00 94.56 93 HIS A CA 1
ATOM 729 C C . HIS A 1 93 ? -6.207 6.524 0.537 1.00 94.56 93 HIS A C 1
ATOM 731 O O . HIS A 1 93 ? -7.062 5.907 1.172 1.00 94.56 93 HIS A O 1
ATOM 737 N N . ALA A 1 94 ? -6.419 7.770 0.105 1.00 94.50 94 ALA A N 1
ATOM 738 C CA . ALA A 1 94 ? -7.666 8.488 0.356 1.00 94.50 94 ALA A CA 1
ATOM 739 C C . ALA A 1 94 ? -8.870 7.808 -0.316 1.00 94.50 94 ALA A C 1
ATOM 741 O O . ALA A 1 94 ? -9.942 7.731 0.287 1.00 94.50 94 ALA A O 1
ATOM 742 N N . VAL A 1 95 ? -8.697 7.293 -1.536 1.00 95.50 95 VAL A N 1
ATOM 743 C CA . VAL A 1 95 ? -9.723 6.509 -2.238 1.00 95.50 95 VAL A CA 1
ATOM 744 C C . VAL A 1 95 ? -10.016 5.211 -1.486 1.00 95.50 95 VAL A C 1
ATOM 746 O O . VAL A 1 95 ? -11.179 4.943 -1.189 1.00 95.50 95 VAL A O 1
ATOM 749 N N . TYR A 1 96 ? -8.984 4.464 -1.090 1.00 95.81 96 TYR A N 1
ATOM 750 C CA . TYR A 1 96 ? -9.124 3.225 -0.322 1.00 95.81 96 TYR A CA 1
ATOM 751 C C . TYR A 1 96 ? -9.885 3.446 1.000 1.00 95.81 96 TYR A C 1
ATOM 753 O O . TYR A 1 96 ? -10.842 2.738 1.299 1.00 95.81 96 TYR A O 1
ATOM 761 N N . MET A 1 97 ? -9.553 4.505 1.747 1.00 93.38 97 MET A N 1
ATOM 762 C CA . MET A 1 97 ? -10.250 4.884 2.989 1.00 93.38 97 MET A CA 1
ATOM 763 C C . MET A 1 97 ? -11.711 5.318 2.789 1.00 93.38 97 MET A C 1
ATOM 765 O O . MET A 1 97 ? -12.487 5.306 3.746 1.00 93.38 97 MET A O 1
ATOM 769 N N . ARG A 1 98 ? -12.086 5.779 1.589 1.00 93.06 98 ARG A N 1
ATOM 770 C CA . ARG A 1 98 ? -13.479 6.118 1.249 1.00 93.06 98 ARG A CA 1
ATOM 771 C C . ARG A 1 98 ? -14.269 4.888 0.814 1.00 93.06 98 ARG A C 1
ATOM 773 O O . ARG A 1 98 ? -15.451 4.813 1.123 1.00 93.06 98 ARG A O 1
ATOM 780 N N . GLN A 1 99 ? -13.626 3.962 0.106 1.00 95.75 99 GLN A N 1
ATOM 781 C CA . GLN A 1 99 ? -14.238 2.712 -0.350 1.00 95.75 99 GLN A CA 1
ATOM 782 C C . GLN A 1 99 ? -14.495 1.734 0.801 1.00 95.75 99 GLN A C 1
ATOM 784 O O . GLN A 1 99 ? -15.474 1.000 0.743 1.00 95.75 99 GLN A O 1
ATOM 789 N N . HIS A 1 100 ? -13.658 1.771 1.842 1.00 93.44 100 HIS A N 1
ATOM 790 C CA . HIS A 1 100 ? -13.700 0.844 2.974 1.00 93.44 100 HIS A CA 1
ATOM 791 C C . HIS A 1 100 ? -14.005 1.560 4.305 1.00 93.44 100 HIS A C 1
ATOM 793 O O . HIS A 1 100 ? -13.099 1.758 5.128 1.00 93.44 100 HIS A O 1
ATOM 799 N N . PRO A 1 101 ? -15.256 2.005 4.548 1.00 93.06 101 PRO A N 1
ATOM 800 C CA . PRO A 1 101 ? -15.642 2.642 5.810 1.00 93.06 101 PRO A CA 1
ATOM 801 C C . PRO A 1 101 ? -15.489 1.718 7.031 1.00 93.06 101 PRO A C 1
ATOM 803 O O . PRO A 1 101 ? -15.268 2.211 8.140 1.00 93.06 101 PRO A O 1
ATOM 806 N N . GLU A 1 102 ? -15.535 0.398 6.838 1.00 93.75 102 GLU A N 1
ATOM 807 C CA . GLU A 1 102 ? -15.319 -0.623 7.866 1.00 93.75 102 GLU A CA 1
ATOM 808 C C . GLU A 1 102 ? -13.967 -0.480 8.572 1.00 93.75 102 GLU A C 1
ATOM 810 O O . GLU A 1 102 ? -13.873 -0.751 9.765 1.00 93.75 102 GLU A O 1
ATOM 815 N N . LEU A 1 103 ? -12.936 0.033 7.892 1.00 91.75 103 LEU A N 1
ATOM 816 C CA . LEU A 1 103 ? -11.627 0.271 8.506 1.00 91.75 103 LEU A CA 1
ATOM 817 C C . LEU A 1 103 ? -11.686 1.372 9.566 1.00 91.75 103 LEU A C 1
ATOM 819 O O . LEU A 1 103 ? -11.034 1.274 10.604 1.00 91.75 103 LEU A O 1
ATOM 823 N N . LYS A 1 104 ? -12.486 2.417 9.328 1.00 91.75 104 LYS A N 1
ATOM 824 C CA . LYS A 1 104 ? -12.676 3.496 10.306 1.00 91.75 104 LYS A CA 1
ATOM 825 C C . LYS A 1 104 ? -13.472 3.010 11.510 1.00 91.75 104 LYS A C 1
ATOM 827 O O . LYS A 1 104 ? -13.119 3.366 12.628 1.00 91.75 104 LYS A O 1
ATOM 832 N N . ALA A 1 105 ? -14.504 2.198 11.279 1.00 93.12 105 ALA A N 1
ATOM 833 C CA . ALA A 1 105 ? -15.280 1.581 12.352 1.00 93.12 105 ALA A CA 1
ATOM 834 C C . ALA A 1 105 ? -14.403 0.644 13.199 1.00 93.12 105 ALA A C 1
ATOM 836 O O . ALA A 1 105 ? -14.329 0.812 14.410 1.00 93.12 105 ALA A O 1
ATOM 837 N N . LEU A 1 106 ? -13.629 -0.237 12.559 1.00 93.44 106 LEU A N 1
ATOM 838 C CA . LEU A 1 106 ? -12.706 -1.155 13.231 1.00 93.44 106 LEU A CA 1
ATOM 839 C C . LEU A 1 106 ? -11.689 -0.426 14.124 1.00 93.44 106 LEU A C 1
ATOM 841 O O . LEU A 1 106 ? -11.417 -0.860 15.245 1.00 93.44 106 LEU A O 1
ATOM 845 N N . LEU A 1 107 ? -11.117 0.676 13.627 1.00 92.81 107 LEU A N 1
ATOM 846 C CA . LEU A 1 107 ? -10.184 1.508 14.391 1.00 92.81 107 LEU A CA 1
ATOM 847 C C . LEU A 1 107 ? -10.873 2.240 15.548 1.00 92.81 107 LEU A C 1
ATOM 849 O O . LEU A 1 107 ? -10.275 2.380 16.615 1.00 92.81 107 LEU A O 1
ATOM 853 N N . ALA A 1 108 ? -12.107 2.706 15.349 1.00 94.25 108 ALA A N 1
ATOM 854 C CA . ALA A 1 108 ? -12.892 3.339 16.403 1.00 94.25 108 ALA A CA 1
ATOM 855 C C . ALA A 1 108 ? -13.209 2.345 17.529 1.00 94.25 108 ALA A C 1
ATOM 857 O O . ALA A 1 108 ? -12.985 2.668 18.695 1.00 94.25 108 ALA A O 1
ATOM 858 N N . ASP A 1 109 ? -13.623 1.126 17.183 1.00 93.56 109 ASP A N 1
ATOM 859 C CA . ASP A 1 109 ? -13.894 0.052 18.143 1.00 93.56 109 ASP A CA 1
ATOM 860 C C . ASP A 1 109 ? -12.624 -0.324 18.920 1.00 93.56 109 ASP A C 1
ATOM 862 O O . ASP A 1 109 ? -12.640 -0.417 20.150 1.00 93.56 109 ASP A O 1
ATOM 866 N N . PHE A 1 110 ? -11.483 -0.440 18.230 1.00 93.81 110 PHE A N 1
ATOM 867 C CA . PHE A 1 110 ? -10.191 -0.671 18.880 1.00 93.81 110 PHE A CA 1
ATOM 868 C C . PHE A 1 110 ? -9.846 0.435 19.887 1.00 93.81 110 PHE A C 1
ATOM 870 O O . PHE A 1 110 ? -9.466 0.153 21.028 1.00 93.81 110 PHE A O 1
ATOM 877 N N . LEU A 1 111 ? -10.011 1.702 19.491 1.00 92.62 111 LEU A N 1
ATOM 878 C CA . LEU A 1 111 ? -9.759 2.844 20.367 1.00 92.62 111 LEU A CA 1
ATOM 879 C C . LEU A 1 111 ? -10.721 2.856 21.563 1.00 92.62 111 LEU A C 1
ATOM 881 O O . LEU A 1 111 ? -10.301 3.137 22.686 1.00 92.62 111 LEU A O 1
ATOM 885 N N . GLN A 1 112 ? -11.989 2.506 21.354 1.00 93.62 112 GLN A N 1
ATOM 886 C CA . GLN A 1 112 ? -12.970 2.388 22.426 1.00 93.62 112 GLN A CA 1
ATOM 887 C C . GLN A 1 112 ? -12.558 1.314 23.439 1.00 93.62 112 GLN A C 1
ATOM 889 O O . GLN A 1 112 ? -12.591 1.565 24.647 1.00 93.62 112 GLN A O 1
ATOM 894 N N . PHE A 1 113 ? -12.088 0.151 22.982 1.00 91.94 113 PHE A N 1
ATOM 895 C CA . PHE A 1 113 ? -11.583 -0.884 23.883 1.00 91.94 113 PHE A CA 1
ATOM 896 C C . PHE A 1 113 ? -10.315 -0.463 24.630 1.00 91.94 113 PHE A C 1
ATOM 898 O O . PHE A 1 113 ? -10.183 -0.779 25.818 1.00 91.94 113 PHE A O 1
ATOM 905 N N . LEU A 1 114 ? -9.420 0.290 23.985 1.00 92.62 114 LEU A N 1
ATOM 906 C CA . LEU A 1 114 ? -8.250 0.863 24.652 1.00 92.62 114 LEU A CA 1
ATOM 907 C C . LEU A 1 114 ? -8.640 1.830 25.770 1.00 92.62 114 LEU A C 1
ATOM 909 O O . LEU A 1 114 ? -8.066 1.765 26.857 1.00 92.62 114 LEU A O 1
ATOM 913 N N . LEU A 1 115 ? -9.623 2.699 25.528 1.00 91.69 115 LEU A N 1
ATOM 914 C CA . LEU A 1 115 ? -10.084 3.671 26.520 1.00 91.69 115 LEU A CA 1
ATOM 915 C C . LEU A 1 115 ? -10.820 3.008 27.690 1.00 91.69 115 LEU A C 1
ATOM 917 O O . LEU A 1 115 ? -10.688 3.469 28.822 1.00 91.69 115 LEU A O 1
ATOM 921 N N . LEU A 1 116 ? -11.550 1.919 27.439 1.00 92.06 116 LEU A N 1
ATOM 922 C CA . LEU A 1 116 ? -12.274 1.182 28.477 1.00 92.06 116 LEU A CA 1
ATOM 923 C C . LEU A 1 116 ? -11.354 0.319 29.350 1.00 92.06 116 LEU A C 1
ATOM 925 O O . LEU A 1 116 ? -11.504 0.309 30.570 1.00 92.06 116 LEU A O 1
ATOM 929 N N . ARG A 1 117 ? -10.423 -0.432 28.745 1.00 89.88 117 ARG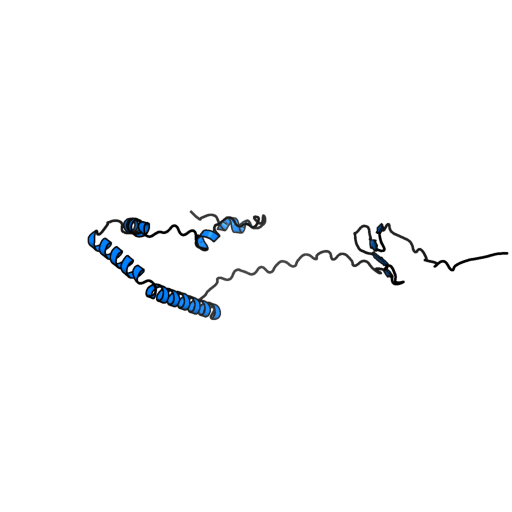 A N 1
ATOM 930 C CA . ARG A 1 117 ? -9.581 -1.403 29.472 1.00 89.88 117 ARG A CA 1
ATOM 931 C C . ARG A 1 117 ? -8.266 -0.813 29.970 1.00 89.88 117 ARG A C 1
ATOM 933 O O . ARG A 1 117 ? -7.705 -1.349 30.921 1.00 89.88 117 ARG A O 1
ATOM 940 N N . LYS A 1 118 ? -7.771 0.245 29.315 1.00 91.62 118 LYS A N 1
ATOM 941 C CA . LYS A 1 118 ? -6.494 0.927 29.584 1.00 91.62 118 LYS A CA 1
ATOM 942 C C . LYS A 1 118 ? -5.353 -0.051 29.937 1.00 91.62 118 LYS A C 1
ATOM 944 O O . LYS A 1 118 ? -4.820 -0.003 31.048 1.00 91.62 118 LYS A O 1
ATOM 949 N N . PRO A 1 119 ? -5.012 -0.975 29.021 1.00 91.62 119 PRO A N 1
ATOM 950 C CA . PRO A 1 119 ? -3.994 -1.988 29.269 1.00 91.62 119 PRO A CA 1
ATOM 951 C C . PRO A 1 119 ? -2.614 -1.352 29.485 1.00 91.62 119 PRO A C 1
ATOM 953 O O . PRO A 1 119 ? -2.315 -0.292 28.940 1.00 91.62 119 PRO A O 1
ATOM 956 N N . GLN A 1 120 ? -1.763 -2.023 30.264 1.00 89.25 120 GLN A N 1
ATOM 957 C CA . GLN A 1 120 ? -0.374 -1.599 30.486 1.00 89.25 120 GLN A CA 1
ATOM 958 C C . GLN A 1 120 ? 0.485 -1.781 29.224 1.00 89.25 120 GLN A C 1
ATOM 960 O O . GLN A 1 120 ? 1.346 -0.954 28.943 1.00 89.25 120 GLN A O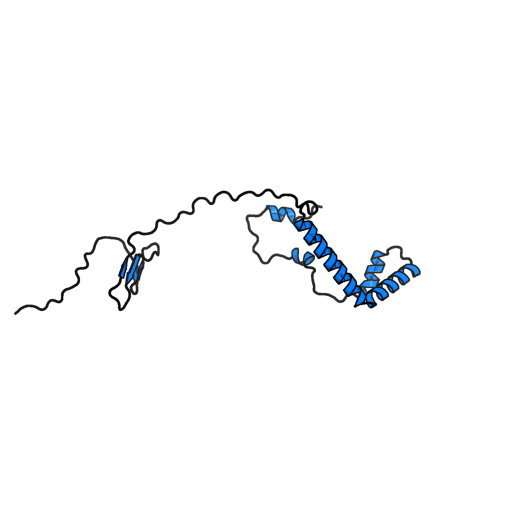 1
ATOM 965 N N . ASP A 1 121 ? 0.217 -2.837 28.445 1.00 93.25 121 ASP A N 1
ATOM 966 C CA . ASP A 1 121 ? 0.864 -3.099 27.158 1.00 93.25 121 ASP A CA 1
ATOM 967 C C . ASP A 1 121 ? -0.150 -2.992 26.010 1.00 93.25 121 ASP A C 1
ATOM 969 O O . ASP A 1 121 ? -0.998 -3.861 25.794 1.00 93.25 121 ASP A O 1
ATOM 973 N N . ILE A 1 122 ? -0.052 -1.886 25.276 1.00 91.44 122 ILE A N 1
ATOM 974 C CA . ILE A 1 122 ? -0.930 -1.551 24.151 1.00 91.44 122 ILE A CA 1
ATOM 975 C C . ILE A 1 122 ? -0.581 -2.392 22.915 1.00 91.44 122 ILE A C 1
ATOM 977 O O . ILE A 1 122 ? -1.465 -2.694 22.114 1.00 91.44 122 ILE A O 1
ATOM 981 N N . ILE A 1 123 ? 0.688 -2.779 22.747 1.00 92.00 123 ILE A N 1
ATOM 982 C CA . ILE A 1 123 ? 1.164 -3.460 21.535 1.00 92.00 123 ILE A CA 1
ATOM 983 C C . ILE A 1 123 ? 0.688 -4.911 21.536 1.00 92.00 123 ILE A C 1
ATOM 985 O O . ILE A 1 123 ? 0.150 -5.379 20.531 1.00 92.00 123 ILE A O 1
ATOM 989 N N . SER A 1 124 ? 0.828 -5.599 22.672 1.00 92.25 124 SER A N 1
ATOM 990 C CA . SER A 1 124 ? 0.297 -6.956 22.850 1.00 92.25 124 SER A CA 1
ATOM 991 C C . SER A 1 124 ? -1.231 -6.990 22.703 1.00 92.25 124 SER A C 1
ATOM 993 O O . SER A 1 124 ? -1.779 -7.831 21.997 1.00 92.25 124 SER A O 1
ATOM 995 N N . PHE A 1 125 ? -1.931 -5.999 23.264 1.00 92.06 125 PHE A N 1
ATOM 996 C CA . PHE A 1 125 ? -3.381 -5.881 23.099 1.00 92.06 125 PHE A CA 1
ATOM 997 C C . PHE A 1 125 ? -3.799 -5.658 21.634 1.00 92.06 125 PHE A C 1
ATOM 999 O O . PHE A 1 125 ? -4.778 -6.239 21.166 1.00 92.06 125 PHE A O 1
ATOM 1006 N N . ALA A 1 126 ? -3.052 -4.836 20.888 1.00 92.25 126 ALA A N 1
ATOM 1007 C CA . ALA A 1 126 ? -3.308 -4.608 19.469 1.00 92.25 126 ALA A CA 1
ATOM 1008 C C . ALA A 1 126 ? -3.117 -5.885 18.644 1.00 92.25 126 ALA A C 1
ATOM 1010 O O . ALA A 1 126 ? -3.947 -6.184 17.787 1.00 92.25 126 ALA A O 1
ATOM 1011 N N . SER A 1 127 ? -2.047 -6.645 18.894 1.00 91.88 127 SER A N 1
ATOM 1012 C CA . SER A 1 127 ? -1.789 -7.878 18.145 1.00 91.88 127 SER A CA 1
ATOM 1013 C C . SER A 1 127 ? -2.886 -8.914 18.382 1.00 91.88 127 SER A C 1
ATOM 1015 O O . SER A 1 127 ? -3.359 -9.511 17.417 1.00 91.88 127 SER A O 1
ATOM 1017 N N . GLU A 1 128 ? -3.359 -9.060 19.621 1.00 90.88 128 GLU A N 1
ATOM 1018 C CA . GLU A 1 128 ? -4.478 -9.941 19.957 1.00 90.88 128 GLU A CA 1
ATOM 1019 C C . GLU A 1 128 ? -5.779 -9.481 19.280 1.00 90.88 128 GLU A C 1
ATOM 1021 O O . GLU A 1 128 ? -6.426 -10.276 18.598 1.00 90.88 128 GLU A O 1
ATOM 1026 N N . TYR A 1 129 ? -6.123 -8.191 19.368 1.00 91.19 129 TYR A N 1
ATOM 1027 C CA . TYR A 1 129 ? -7.333 -7.642 18.747 1.00 91.19 129 TYR A CA 1
ATOM 1028 C C . TYR A 1 129 ? -7.338 -7.798 17.219 1.00 91.19 129 TYR A C 1
ATOM 1030 O O . TYR A 1 129 ? -8.316 -8.270 16.638 1.00 91.19 129 TYR A O 1
ATOM 1038 N N . PHE A 1 130 ? -6.239 -7.433 16.552 1.00 90.75 130 PHE A N 1
ATOM 1039 C CA . PHE A 1 130 ? -6.148 -7.506 15.094 1.00 90.75 130 PHE A CA 1
ATOM 1040 C C . PHE A 1 130 ? -5.912 -8.929 14.569 1.00 90.75 130 PHE A C 1
ATOM 1042 O O . PHE A 1 130 ? -6.175 -9.182 13.391 1.00 90.75 130 PHE A O 1
ATOM 1049 N N . SER A 1 131 ? -5.482 -9.874 15.415 1.00 89.62 131 SER A N 1
ATOM 1050 C CA . SER A 1 131 ? -5.283 -11.274 15.009 1.00 89.62 131 SER A CA 1
ATOM 1051 C C . SER A 1 131 ? -6.560 -11.911 14.454 1.00 89.62 131 SER A C 1
ATOM 1053 O O . SER A 1 131 ? -6.492 -12.644 13.469 1.00 89.62 131 SER A O 1
ATOM 1055 N N . ALA A 1 132 ? -7.723 -11.557 15.009 1.00 86.19 132 ALA A N 1
ATOM 1056 C CA . ALA A 1 132 ? -9.027 -12.061 14.582 1.00 86.19 132 ALA A CA 1
ATOM 1057 C C . ALA A 1 132 ? -9.402 -11.660 13.141 1.00 86.19 132 ALA A C 1
ATOM 1059 O O . ALA A 1 132 ? -10.222 -12.324 12.512 1.00 86.19 132 ALA A O 1
ATOM 1060 N N . PHE A 1 133 ? -8.791 -10.598 12.607 1.00 83.38 133 PHE A N 1
ATOM 1061 C CA . PHE A 1 133 ? -9.049 -10.073 11.260 1.00 83.38 133 PHE A CA 1
ATOM 1062 C C . PHE A 1 133 ? -7.958 -10.456 10.250 1.00 83.38 133 PHE A C 1
ATOM 1064 O O . PHE A 1 133 ? -8.062 -10.130 9.067 1.00 83.38 133 PHE A O 1
ATOM 1071 N N . SER A 1 134 ? -6.902 -11.141 10.696 1.00 80.81 134 SER A N 1
ATOM 1072 C CA . SER A 1 134 ? -5.810 -11.572 9.831 1.00 80.81 134 SER A CA 1
ATOM 1073 C C . SER A 1 134 ? -6.236 -12.796 9.019 1.00 80.81 134 SER A C 1
ATOM 1075 O O . SER A 1 134 ? -6.083 -13.940 9.444 1.00 80.81 134 SER A O 1
ATOM 1077 N N . THR A 1 135 ? -6.764 -12.580 7.816 1.00 73.56 135 THR A N 1
ATOM 1078 C CA . THR A 1 135 ? -6.741 -13.631 6.792 1.00 73.56 135 THR A CA 1
ATOM 1079 C C . THR A 1 135 ? -5.286 -13.912 6.447 1.00 73.56 135 THR A C 1
ATOM 1081 O O . THR A 1 135 ? -4.538 -12.980 6.162 1.00 73.56 135 THR A O 1
ATOM 1084 N N . THR A 1 136 ? -4.874 -15.178 6.460 1.00 64.06 136 THR A N 1
ATOM 1085 C CA . THR A 1 136 ? -3.548 -15.622 6.020 1.00 64.06 136 THR A CA 1
ATOM 1086 C C . THR A 1 136 ? -3.331 -15.216 4.563 1.00 64.06 136 THR A C 1
ATOM 1088 O O . THR A 1 136 ? -3.691 -15.940 3.643 1.00 64.06 136 THR A O 1
ATOM 1091 N N . VAL A 1 137 ? -2.783 -14.023 4.327 1.00 60.88 137 VAL A N 1
ATOM 1092 C CA . VAL A 1 137 ? -2.494 -13.539 2.976 1.00 60.88 137 VAL A CA 1
ATOM 1093 C C . VAL A 1 137 ? -1.166 -14.163 2.542 1.00 60.88 137 VAL A C 1
ATOM 1095 O O . VAL A 1 137 ? -0.131 -13.828 3.126 1.00 60.88 137 VAL A O 1
ATOM 1098 N N . PRO A 1 138 ? -1.123 -15.049 1.529 1.00 57.44 138 PRO A N 1
ATOM 1099 C CA . PRO A 1 138 ? 0.129 -15.542 0.977 1.00 57.44 138 PRO A CA 1
ATOM 1100 C C . PRO A 1 138 ? 0.668 -14.493 0.002 1.00 57.44 138 PRO A C 1
ATOM 1102 O O . PRO A 1 138 ? 0.730 -14.710 -1.202 1.00 57.44 138 PRO A O 1
ATOM 1105 N N . ASN A 1 139 ? 1.007 -13.308 0.497 1.00 56.88 139 ASN A N 1
ATOM 1106 C CA . ASN A 1 139 ? 1.727 -12.334 -0.308 1.00 56.88 139 ASN A CA 1
ATOM 1107 C C . ASN A 1 139 ? 2.861 -11.788 0.542 1.00 56.88 139 ASN A C 1
ATOM 1109 O O . ASN A 1 139 ? 2.713 -10.807 1.271 1.00 56.88 139 ASN A O 1
ATOM 1113 N N . ALA A 1 140 ? 3.990 -12.497 0.498 1.00 62.94 140 ALA A N 1
ATOM 1114 C CA . ALA A 1 140 ? 5.239 -11.958 0.996 1.00 62.94 140 ALA A CA 1
ATOM 1115 C C . ALA A 1 140 ? 5.433 -10.610 0.303 1.00 62.94 140 ALA A C 1
ATOM 1117 O O . ALA A 1 140 ? 5.502 -10.551 -0.925 1.00 62.94 140 ALA A O 1
ATOM 1118 N N . SER A 1 141 ? 5.476 -9.525 1.081 1.00 66.06 141 SER A N 1
ATOM 1119 C CA . SER A 1 141 ? 5.757 -8.215 0.504 1.00 66.06 141 SER A CA 1
ATOM 1120 C C . SER A 1 141 ? 7.034 -8.332 -0.343 1.00 66.06 141 SER A C 1
ATOM 1122 O O . SER A 1 141 ? 7.933 -9.099 0.018 1.00 66.06 141 SER A O 1
ATOM 1124 N N . PRO A 1 142 ? 7.163 -7.608 -1.464 1.00 67.00 142 PRO A N 1
ATOM 1125 C CA . PRO A 1 142 ? 8.360 -7.688 -2.303 1.00 67.00 142 PRO A CA 1
ATOM 1126 C C . PRO A 1 142 ? 9.654 -7.425 -1.507 1.00 67.00 142 PRO A C 1
ATOM 1128 O O . PRO A 1 142 ? 10.714 -7.932 -1.864 1.00 67.00 142 PRO A O 1
ATOM 1131 N N . TYR A 1 143 ? 9.559 -6.707 -0.380 1.00 66.62 143 TYR A N 1
ATOM 1132 C CA . TYR A 1 143 ? 10.644 -6.531 0.586 1.00 66.62 143 TYR A CA 1
ATOM 1133 C C . TYR A 1 143 ? 11.006 -7.804 1.360 1.00 66.62 143 TYR A C 1
ATOM 1135 O O . TYR A 1 143 ? 12.180 -8.040 1.606 1.00 66.62 143 TYR A O 1
ATOM 1143 N N . LEU A 1 144 ? 10.034 -8.632 1.747 1.00 66.69 144 LEU A N 1
ATOM 1144 C CA . LEU A 1 144 ? 10.299 -9.943 2.350 1.00 66.69 144 LEU A CA 1
ATOM 1145 C C . LEU A 1 144 ? 10.785 -10.951 1.299 1.00 66.69 144 LEU A C 1
ATOM 1147 O O . LEU A 1 144 ? 11.663 -11.763 1.585 1.00 66.69 144 LEU A O 1
ATOM 1151 N N . ALA A 1 145 ? 10.266 -10.863 0.071 1.00 66.56 145 ALA A N 1
ATOM 1152 C 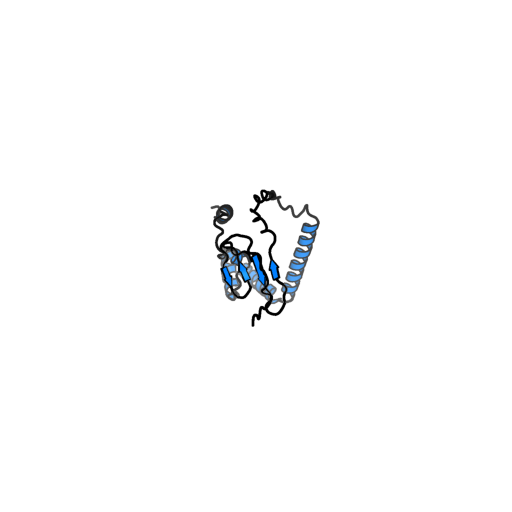CA . ALA A 1 145 ? 10.680 -11.712 -1.043 1.00 66.56 145 ALA A CA 1
ATOM 1153 C C . ALA A 1 145 ? 12.108 -11.411 -1.537 1.00 66.56 145 ALA A C 1
ATOM 1155 O O . ALA A 1 145 ? 12.768 -12.309 -2.051 1.00 66.56 145 ALA A O 1
ATOM 1156 N N . SER A 1 146 ? 12.622 -10.189 -1.357 1.00 67.62 146 SER A N 1
ATOM 1157 C CA . SER A 1 146 ? 13.991 -9.830 -1.767 1.00 67.62 146 SER A CA 1
ATOM 1158 C C . SER A 1 146 ? 15.076 -10.591 -0.993 1.00 67.62 146 SER A C 1
ATOM 1160 O O . SER A 1 146 ? 16.171 -10.801 -1.513 1.00 67.62 146 SER A O 1
ATOM 1162 N N . ASN A 1 147 ? 14.762 -11.058 0.219 1.00 69.31 147 ASN A N 1
ATOM 1163 C CA . ASN A 1 147 ? 15.648 -11.909 1.010 1.00 69.31 147 ASN A CA 1
ATOM 1164 C C . ASN A 1 147 ? 15.609 -13.386 0.593 1.00 69.31 147 ASN A C 1
ATOM 1166 O O . ASN A 1 147 ? 16.436 -14.166 1.078 1.00 69.31 147 ASN A O 1
ATOM 1170 N N . ALA A 1 148 ? 14.693 -13.782 -0.298 1.00 73.25 148 ALA A N 1
ATOM 1171 C CA . ALA A 1 148 ? 14.615 -15.150 -0.786 1.00 73.25 148 ALA A CA 1
ATOM 1172 C C . ALA A 1 148 ? 15.906 -15.552 -1.531 1.00 73.25 148 ALA A C 1
ATOM 1174 O O . ALA A 1 148 ? 16.581 -14.706 -2.129 1.00 73.25 148 ALA A O 1
ATOM 1175 N N . PRO A 1 149 ? 16.285 -16.843 -1.508 1.00 72.94 149 PRO A N 1
ATOM 1176 C CA . PRO A 1 149 ? 17.402 -17.341 -2.301 1.00 72.94 149 PRO A CA 1
ATOM 1177 C C . PRO A 1 149 ? 17.181 -17.020 -3.782 1.00 72.94 149 PRO A C 1
ATOM 1179 O O . PRO A 1 149 ? 16.170 -17.411 -4.365 1.00 72.94 149 PRO A O 1
ATOM 1182 N N . THR A 1 150 ? 18.106 -16.282 -4.399 1.00 72.38 150 THR A N 1
ATOM 1183 C CA . THR A 1 150 ? 17.983 -15.946 -5.818 1.00 72.38 150 THR A CA 1
ATOM 1184 C C . THR A 1 150 ? 18.132 -17.216 -6.658 1.00 72.38 150 THR A C 1
ATOM 1186 O O . THR A 1 150 ? 19.046 -17.995 -6.392 1.00 72.38 150 THR A O 1
ATOM 1189 N N . PRO A 1 151 ? 17.318 -17.412 -7.709 1.00 78.19 151 PRO A N 1
ATOM 1190 C CA . PRO A 1 151 ? 17.439 -18.568 -8.603 1.00 78.19 151 PRO A CA 1
ATOM 1191 C C . PRO A 1 151 ? 18.718 -18.526 -9.457 1.00 78.19 151 PRO A C 1
ATOM 1193 O O . PRO A 1 151 ? 19.057 -19.497 -10.129 1.00 78.19 151 PRO A O 1
ATOM 1196 N N . PHE A 1 152 ? 19.433 -17.398 -9.446 1.00 75.19 152 PHE A N 1
ATOM 1197 C CA . PHE A 1 152 ? 20.699 -17.237 -10.138 1.00 75.19 152 PHE A CA 1
ATOM 1198 C C . PHE A 1 152 ? 21.848 -17.872 -9.342 1.00 75.19 152 PHE A C 1
ATOM 1200 O O . PHE A 1 152 ? 21.923 -17.682 -8.124 1.00 75.19 152 PHE A O 1
ATOM 1207 N N . PRO A 1 153 ? 22.766 -18.590 -10.014 1.00 70.44 153 PRO A N 1
ATOM 1208 C CA . PRO A 1 153 ? 23.933 -19.169 -9.367 1.00 70.44 153 PRO A CA 1
ATOM 1209 C C . PRO A 1 153 ? 24.801 -18.069 -8.752 1.00 70.44 153 PRO A C 1
ATOM 1211 O O . PRO A 1 153 ? 25.010 -17.012 -9.352 1.00 70.44 153 PRO A O 1
ATOM 1214 N N . VAL A 1 154 ? 25.322 -18.329 -7.551 1.00 65.31 154 VAL A N 1
ATOM 1215 C CA . VAL A 1 154 ? 26.207 -17.402 -6.839 1.00 65.31 154 VAL A CA 1
ATOM 1216 C C . VAL A 1 154 ? 27.436 -17.143 -7.713 1.00 65.31 154 VAL A C 1
ATOM 1218 O O . VAL A 1 154 ? 28.217 -18.056 -7.995 1.00 65.31 154 VAL A O 1
ATOM 1221 N N . SER A 1 155 ? 27.594 -15.905 -8.188 1.00 60.22 155 SER A N 1
ATOM 1222 C CA . SER A 1 155 ? 28.780 -15.507 -8.944 1.00 60.22 155 SER A CA 1
ATOM 1223 C C . SER A 1 155 ? 29.986 -15.571 -8.011 1.00 60.22 155 SER A C 1
ATOM 1225 O O . SER A 1 155 ? 30.123 -14.742 -7.111 1.00 60.22 155 SER A O 1
ATOM 1227 N N . ARG A 1 156 ? 30.866 -16.557 -8.228 1.00 58.03 156 ARG A N 1
ATOM 1228 C CA . ARG A 1 156 ? 32.060 -16.840 -7.405 1.00 58.03 156 ARG A CA 1
ATOM 1229 C C . ARG A 1 156 ? 33.079 -15.684 -7.333 1.00 58.03 156 ARG A C 1
ATOM 1231 O O . ARG A 1 156 ? 34.089 -15.826 -6.657 1.00 58.03 156 ARG A O 1
ATOM 1238 N N . GLY A 1 157 ? 32.840 -14.562 -8.017 1.00 59.62 157 GLY A N 1
ATOM 1239 C CA . GLY A 1 157 ? 33.730 -13.396 -8.040 1.00 59.62 157 GLY A CA 1
ATOM 1240 C C . GLY A 1 157 ? 33.323 -12.220 -7.144 1.00 59.62 157 GLY A C 1
ATOM 1241 O O . GLY A 1 157 ? 34.123 -11.307 -6.968 1.00 59.62 157 GLY A O 1
ATOM 1242 N N . ASN A 1 158 ? 32.115 -12.204 -6.564 1.00 54.69 158 ASN A N 1
ATOM 1243 C CA . ASN A 1 158 ? 31.570 -10.999 -5.918 1.00 54.69 158 ASN A CA 1
ATOM 1244 C C . ASN A 1 158 ? 31.501 -11.121 -4.383 1.00 54.69 158 ASN A C 1
ATOM 1246 O O . ASN A 1 158 ? 30.439 -10.943 -3.785 1.00 54.69 158 ASN A O 1
ATOM 1250 N N . THR A 1 159 ? 32.639 -11.370 -3.728 1.00 57.97 159 THR A N 1
ATOM 1251 C CA . THR A 1 159 ? 32.762 -11.494 -2.253 1.00 57.97 159 THR A CA 1
ATOM 1252 C C . THR A 1 159 ? 32.275 -10.259 -1.480 1.00 57.97 159 THR A C 1
ATOM 1254 O O . THR A 1 159 ? 31.880 -10.350 -0.320 1.00 57.97 159 THR A O 1
ATOM 1257 N N . ARG A 1 160 ? 32.229 -9.089 -2.131 1.00 58.28 160 ARG A N 1
ATOM 1258 C CA . ARG A 1 160 ? 31.734 -7.829 -1.551 1.00 58.28 160 ARG A CA 1
ATOM 1259 C C . ARG A 1 160 ? 30.223 -7.827 -1.280 1.00 58.28 160 ARG A C 1
ATOM 1261 O O . ARG A 1 160 ? 29.774 -7.096 -0.405 1.00 58.28 160 ARG A O 1
ATOM 1268 N N . ILE A 1 161 ? 29.436 -8.613 -2.021 1.00 60.97 161 ILE A N 1
ATOM 1269 C CA . ILE A 1 161 ? 27.976 -8.690 -1.822 1.00 60.97 161 ILE A CA 1
ATOM 1270 C C . ILE A 1 161 ? 27.650 -9.539 -0.587 1.00 60.97 161 ILE A C 1
ATOM 1272 O O . ILE A 1 161 ? 26.737 -9.203 0.164 1.00 60.97 161 ILE A O 1
ATOM 1276 N N . GLU A 1 162 ? 28.430 -10.592 -0.327 1.00 59.78 162 GLU A N 1
ATOM 1277 C CA . GLU A 1 162 ? 28.261 -11.442 0.859 1.00 59.78 162 GLU A CA 1
ATOM 1278 C C . GLU A 1 162 ? 28.530 -10.674 2.159 1.00 59.78 162 GLU A C 1
ATOM 1280 O O . GLU A 1 162 ? 27.769 -10.806 3.115 1.00 59.78 162 GLU A O 1
ATOM 1285 N N . GLN A 1 163 ? 29.532 -9.788 2.164 1.00 61.66 163 GLN A N 1
ATOM 1286 C CA . GLN A 1 163 ? 29.857 -8.921 3.306 1.00 61.66 163 GLN A CA 1
ATOM 1287 C C . GLN A 1 163 ? 28.740 -7.927 3.670 1.00 61.66 163 GLN A C 1
ATOM 1289 O O . GLN A 1 163 ? 28.671 -7.473 4.807 1.00 61.66 163 GLN A O 1
ATOM 1294 N N . LEU A 1 164 ? 27.857 -7.581 2.726 1.00 57.47 164 LEU A N 1
ATOM 1295 C CA . LEU A 1 164 ? 26.709 -6.697 2.976 1.00 57.47 164 LEU A CA 1
ATOM 1296 C C . LEU A 1 164 ? 25.462 -7.459 3.448 1.00 57.47 164 LEU A C 1
ATOM 1298 O O . LEU A 1 164 ? 24.500 -6.834 3.890 1.00 57.47 164 LEU A O 1
ATOM 1302 N N . ARG A 1 165 ? 25.453 -8.795 3.333 1.00 56.62 165 ARG A N 1
ATOM 1303 C CA . ARG A 1 165 ? 24.320 -9.647 3.725 1.00 56.62 165 ARG A CA 1
ATOM 1304 C C . ARG A 1 165 ? 24.389 -10.079 5.191 1.00 56.62 165 ARG A C 1
ATOM 1306 O O . ARG A 1 165 ? 23.385 -10.526 5.739 1.00 56.62 165 ARG A O 1
ATOM 1313 N N . THR A 1 166 ? 25.552 -9.961 5.830 1.00 52.69 166 THR A N 1
ATOM 1314 C CA . THR A 1 166 ? 25.707 -10.251 7.257 1.00 52.69 166 THR A CA 1
ATOM 1315 C C . THR A 1 166 ? 25.104 -9.120 8.091 1.00 52.69 166 THR A C 1
ATOM 1317 O O . THR A 1 166 ? 25.520 -7.974 7.921 1.00 52.69 166 THR A O 1
ATOM 1320 N N . PRO A 1 167 ? 24.148 -9.403 8.993 1.00 47.19 167 PRO A N 1
ATOM 1321 C CA . PRO A 1 167 ? 23.622 -8.391 9.896 1.00 47.19 167 PRO A CA 1
ATOM 1322 C C . PRO A 1 167 ? 24.742 -7.932 10.834 1.00 47.19 167 PRO A C 1
ATOM 1324 O O . PRO A 1 167 ? 25.327 -8.741 11.556 1.00 47.19 167 PRO A O 1
ATOM 1327 N N . THR A 1 168 ? 25.052 -6.637 10.813 1.00 54.03 168 THR A N 1
ATOM 1328 C CA . THR A 1 168 ? 25.860 -6.003 11.856 1.00 54.03 168 THR A CA 1
ATOM 1329 C C . THR A 1 168 ? 25.112 -6.182 13.177 1.00 54.03 168 THR A C 1
ATOM 1331 O O . THR A 1 168 ? 23.967 -5.747 13.294 1.00 54.03 168 THR A O 1
ATOM 1334 N N . ARG A 1 169 ? 25.728 -6.908 14.111 1.00 37.09 169 ARG A N 1
ATOM 1335 C CA . ARG A 1 169 ? 25.207 -7.152 15.460 1.00 37.09 169 ARG A CA 1
ATOM 1336 C C . ARG A 1 169 ? 25.236 -5.883 16.301 1.00 37.09 169 ARG A C 1
ATOM 1338 O O . ARG A 1 169 ? 26.228 -5.133 16.168 1.00 37.09 169 ARG A O 1
#